Protein AF-A0A4W4F9M0-F1 (afdb_monomer_lite)

Structure (mmCIF, N/CA/C/O backbone):
data_AF-A0A4W4F9M0-F1
#
_entry.id   AF-A0A4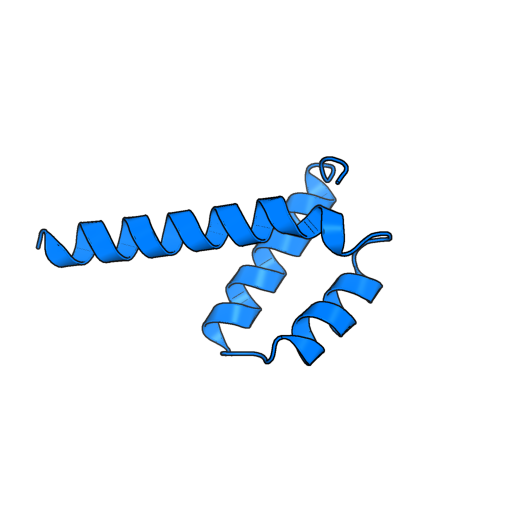W4F9M0-F1
#
loop_
_atom_site.group_PDB
_atom_site.id
_atom_site.type_symbol
_atom_site.label_atom_id
_atom_site.label_alt_id
_atom_site.label_comp_id
_atom_site.label_asym_id
_atom_site.label_entity_id
_atom_site.label_seq_id
_atom_site.pdbx_PDB_ins_code
_atom_site.Cartn_x
_atom_site.Cartn_y
_atom_site.Cartn_z
_atom_site.occupancy
_atom_site.B_iso_or_equiv
_atom_site.auth_seq_id
_atom_site.auth_comp_id
_atom_site.auth_asym_id
_atom_site.auth_atom_id
_atom_site.pdbx_PDB_model_num
ATOM 1 N N . CYS A 1 1 ? -0.654 9.361 -13.067 1.00 60.44 1 CYS A N 1
ATOM 2 C CA . CYS A 1 1 ? -0.662 7.938 -12.705 1.00 60.44 1 CYS A CA 1
ATOM 3 C C . CYS A 1 1 ? -1.450 7.173 -13.754 1.00 60.44 1 CYS A C 1
ATOM 5 O O . CYS A 1 1 ? -2.396 7.734 -14.305 1.00 60.44 1 CYS A O 1
ATOM 7 N N . GLN A 1 2 ? -1.019 5.964 -14.086 1.00 76.94 2 GLN A N 1
ATOM 8 C CA . GLN A 1 2 ? -1.791 4.989 -14.849 1.00 76.94 2 GLN A CA 1
ATOM 9 C C . GLN A 1 2 ? -2.363 3.949 -13.886 1.00 76.94 2 GLN A C 1
ATOM 11 O O . GLN A 1 2 ? -1.771 3.669 -12.847 1.00 76.94 2 GLN A O 1
ATOM 16 N N . ARG A 1 3 ? -3.523 3.382 -14.226 1.00 81.75 3 ARG A N 1
ATOM 17 C CA . ARG A 1 3 ? -4.113 2.310 -13.422 1.00 81.75 3 ARG A CA 1
ATOM 18 C C . ARG A 1 3 ? -3.237 1.069 -13.537 1.00 81.75 3 ARG A C 1
ATOM 20 O O . ARG A 1 3 ? -2.931 0.635 -14.648 1.00 81.75 3 ARG A O 1
ATOM 27 N N . LEU A 1 4 ? -2.878 0.490 -12.396 1.00 87.25 4 LEU A N 1
ATOM 28 C CA . LEU A 1 4 ? -2.218 -0.808 -12.364 1.00 87.25 4 LEU A CA 1
ATOM 29 C C . LEU A 1 4 ? -3.162 -1.873 -12.939 1.00 87.25 4 LEU A C 1
ATOM 31 O O . LEU A 1 4 ? -4.364 -1.875 -12.665 1.00 87.25 4 LEU A O 1
ATOM 35 N N . GLY A 1 5 ? -2.613 -2.791 -13.735 1.00 90.12 5 GLY A N 1
ATOM 36 C CA . GLY A 1 5 ? -3.331 -4.008 -14.107 1.00 90.12 5 GLY A CA 1
ATOM 37 C C . GLY A 1 5 ? -3.604 -4.866 -12.869 1.00 90.12 5 GLY A C 1
ATOM 38 O O . GLY A 1 5 ? -2.849 -4.808 -11.902 1.00 90.12 5 GLY A O 1
ATOM 39 N N . GLU A 1 6 ? -4.650 -5.689 -12.910 1.00 91.81 6 GLU A N 1
ATOM 40 C CA . GLU A 1 6 ? -5.154 -6.470 -11.766 1.00 91.81 6 GLU A CA 1
ATOM 41 C C . GLU A 1 6 ? -4.062 -7.233 -10.995 1.00 91.81 6 GLU A C 1
ATOM 43 O O . GLU A 1 6 ? -3.956 -7.115 -9.777 1.00 91.81 6 GLU A O 1
ATOM 48 N N . GLN A 1 7 ? -3.188 -7.960 -11.697 1.00 90.56 7 GLN A N 1
ATOM 49 C CA . GLN A 1 7 ? -2.116 -8.732 -11.054 1.00 90.56 7 GLN A CA 1
ATOM 50 C C . GLN A 1 7 ? -1.093 -7.847 -10.336 1.00 90.56 7 GLN A C 1
ATOM 52 O O . GLN A 1 7 ? -0.580 -8.210 -9.277 1.00 90.56 7 GLN A O 1
ATOM 57 N N . LEU A 1 8 ? -0.768 -6.697 -10.927 1.00 91.38 8 LEU A N 1
ATOM 58 C CA . LEU A 1 8 ? 0.209 -5.777 -10.361 1.00 91.38 8 LEU A CA 1
ATOM 59 C C . LEU A 1 8 ? -0.398 -4.998 -9.195 1.00 91.38 8 LEU A C 1
ATOM 61 O O . LEU A 1 8 ? 0.254 -4.837 -8.169 1.00 91.38 8 LEU A O 1
ATOM 65 N N . PHE A 1 9 ? -1.665 -4.607 -9.330 1.00 93.38 9 PHE A N 1
ATOM 66 C CA . PHE A 1 9 ? -2.463 -4.035 -8.257 1.00 93.38 9 PHE A CA 1
ATOM 67 C C . PHE A 1 9 ? -2.473 -4.952 -7.030 1.00 93.38 9 PHE A C 1
ATOM 69 O O . PHE A 1 9 ? -2.098 -4.506 -5.951 1.00 93.38 9 PHE A O 1
ATOM 76 N N . GLN A 1 10 ? -2.810 -6.237 -7.201 1.00 94.62 10 GLN A N 1
ATOM 77 C CA . GLN A 1 10 ? -2.870 -7.200 -6.096 1.00 94.62 10 GLN A CA 1
ATOM 78 C C . GLN A 1 10 ? -1.521 -7.336 -5.375 1.00 94.62 10 GLN A C 1
ATOM 80 O O . GLN A 1 10 ? -1.468 -7.287 -4.150 1.00 94.62 10 GLN A O 1
ATOM 85 N N . ARG A 1 11 ? -0.414 -7.441 -6.123 1.00 94.44 11 ARG A N 1
ATOM 86 C CA . ARG A 1 11 ? 0.935 -7.539 -5.537 1.00 94.44 11 ARG A CA 1
ATOM 87 C C . ARG A 1 11 ? 1.334 -6.289 -4.760 1.00 94.44 11 ARG A C 1
ATOM 89 O O . ARG A 1 11 ? 1.911 -6.400 -3.684 1.00 94.44 11 ARG A O 1
ATOM 96 N N . VAL A 1 12 ? 1.055 -5.107 -5.312 1.00 94.81 12 VAL A N 1
ATOM 97 C CA . VAL A 1 12 ? 1.336 -3.833 -4.635 1.00 94.81 12 VAL A CA 1
ATOM 98 C C . VAL A 1 12 ? 0.471 -3.698 -3.384 1.00 94.81 12 VAL A C 1
ATOM 100 O O . VAL A 1 12 ? 0.982 -3.286 -2.348 1.00 94.81 12 VAL A O 1
ATOM 103 N N . TYR A 1 13 ? -0.803 -4.089 -3.456 1.00 96.12 13 TYR A N 1
ATOM 104 C CA . TYR A 1 13 ? -1.723 -4.069 -2.321 1.00 96.12 13 TYR A CA 1
ATOM 105 C C . TYR A 1 13 ? -1.229 -4.960 -1.177 1.00 96.12 13 TYR A C 1
ATOM 107 O O . TYR A 1 13 ? -1.097 -4.485 -0.051 1.00 96.12 13 TYR A O 1
ATOM 115 N N . GLU A 1 14 ? -0.892 -6.221 -1.462 1.00 96.06 14 GLU A N 1
ATOM 116 C CA . GLU A 1 14 ? -0.352 -7.156 -0.465 1.00 96.06 14 GLU A CA 1
ATOM 117 C C . GLU A 1 14 ? 0.939 -6.623 0.162 1.00 96.06 14 GLU A C 1
ATOM 119 O O . GLU A 1 14 ? 1.052 -6.568 1.387 1.00 96.06 14 GLU A O 1
ATOM 124 N N . TYR A 1 15 ? 1.874 -6.149 -0.667 1.00 95.88 15 TYR A N 1
ATOM 125 C CA . TYR A 1 15 ? 3.131 -5.582 -0.187 1.00 95.88 15 TYR A CA 1
ATOM 126 C C . TYR A 1 15 ? 2.914 -4.376 0.738 1.00 95.88 15 TYR A C 1
ATOM 128 O O . TYR A 1 15 ? 3.447 -4.348 1.846 1.00 95.88 15 TYR A O 1
ATOM 136 N N . LEU A 1 16 ? 2.124 -3.384 0.312 1.00 96.00 16 LEU A N 1
ATOM 137 C CA . LEU A 1 16 ? 1.891 -2.170 1.098 1.00 96.00 16 LEU A CA 1
ATOM 138 C C . LEU A 1 16 ? 1.139 -2.462 2.399 1.00 96.00 16 LEU A C 1
ATOM 140 O O . LEU A 1 16 ? 1.448 -1.868 3.433 1.00 96.00 16 LEU A O 1
ATOM 144 N N . LYS A 1 17 ? 0.196 -3.409 2.374 1.00 96.31 17 LYS A N 1
ATOM 145 C CA . LYS A 1 17 ? -0.523 -3.853 3.571 1.00 96.31 17 LYS A CA 1
ATOM 146 C C . LYS A 1 17 ? 0.424 -4.473 4.599 1.00 96.31 17 LYS A C 1
ATOM 148 O O . LYS A 1 17 ? 0.358 -4.129 5.778 1.00 96.31 17 LYS A O 1
ATOM 153 N N . GLU A 1 18 ? 1.341 -5.337 4.163 1.00 96.12 18 GLU A N 1
ATOM 154 C CA . GLU A 1 18 ? 2.377 -5.903 5.035 1.00 96.12 18 GLU A CA 1
ATOM 155 C C . GLU A 1 18 ? 3.361 -4.840 5.541 1.00 96.12 18 GLU A C 1
ATOM 157 O O . GLU A 1 18 ? 3.705 -4.833 6.725 1.00 96.12 18 GLU A O 1
ATOM 162 N N . ALA A 1 19 ? 3.799 -3.925 4.673 1.00 95.62 19 ALA A N 1
ATOM 163 C CA . ALA A 1 19 ? 4.739 -2.863 5.028 1.00 95.62 19 ALA A CA 1
ATOM 164 C C . ALA A 1 19 ? 4.179 -1.952 6.135 1.00 95.62 19 ALA A C 1
ATOM 166 O O . ALA A 1 19 ? 4.898 -1.602 7.073 1.00 95.62 19 ALA A O 1
ATOM 167 N N . ARG A 1 20 ? 2.877 -1.636 6.081 1.00 94.31 20 ARG A N 1
ATOM 168 C CA . ARG A 1 20 ? 2.167 -0.870 7.120 1.00 94.31 20 ARG A CA 1
ATOM 169 C C . ARG A 1 20 ? 2.111 -1.614 8.453 1.00 94.31 20 ARG A C 1
ATOM 171 O O . ARG A 1 20 ? 2.427 -1.026 9.483 1.00 94.31 20 ARG A O 1
ATOM 178 N N . GLN A 1 21 ? 1.807 -2.915 8.438 1.00 93.12 21 GLN A N 1
ATOM 179 C CA . GLN A 1 21 ? 1.822 -3.757 9.647 1.00 93.12 21 GLN A CA 1
ATOM 180 C C . GLN A 1 21 ? 3.213 -3.855 10.286 1.00 93.12 21 GLN A C 1
ATOM 182 O O . GLN A 1 21 ? 3.336 -3.965 11.504 1.00 93.12 21 GLN A O 1
ATOM 187 N N . ARG A 1 22 ? 4.267 -3.824 9.465 1.00 95.50 22 ARG A N 1
ATOM 188 C CA . ARG A 1 22 ? 5.667 -3.840 9.914 1.00 95.50 22 ARG A CA 1
ATOM 189 C C . ARG A 1 22 ? 6.211 -2.456 10.269 1.00 95.50 22 ARG A C 1
ATOM 191 O O . ARG A 1 22 ? 7.344 -2.379 10.736 1.00 95.50 22 ARG A O 1
ATOM 198 N N . HIS A 1 23 ? 5.434 -1.391 10.059 1.00 93.25 23 HIS A N 1
ATOM 199 C CA . HIS A 1 23 ? 5.875 -0.002 10.197 1.00 93.25 23 HIS A CA 1
ATOM 200 C C . HIS A 1 23 ? 7.172 0.288 9.420 1.00 93.25 23 HIS A C 1
ATOM 202 O O . HIS A 1 23 ? 8.089 0.932 9.935 1.00 93.25 23 HIS A O 1
ATO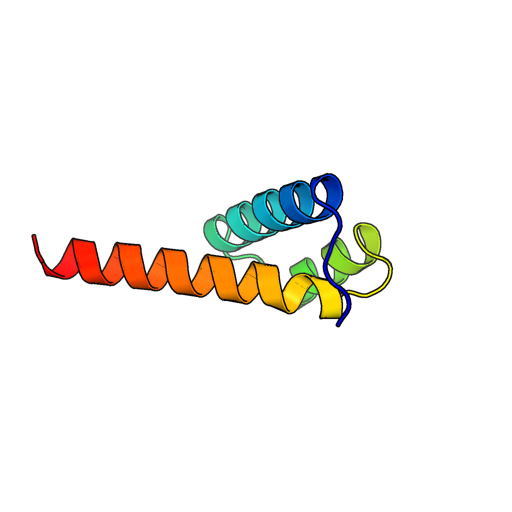M 208 N N . GLU A 1 24 ? 7.272 -0.222 8.188 1.00 94.25 24 GLU A N 1
ATOM 209 C CA . GLU A 1 24 ? 8.416 0.071 7.321 1.00 94.25 24 GLU A CA 1
ATOM 210 C C . GLU A 1 24 ? 8.513 1.574 7.022 1.00 94.25 24 GLU A C 1
ATOM 212 O O . GLU A 1 24 ? 7.509 2.283 6.937 1.00 94.25 24 GLU A O 1
ATOM 217 N N . SER A 1 25 ? 9.742 2.073 6.861 1.00 93.19 25 SER A N 1
ATOM 218 C CA . SER A 1 25 ? 9.968 3.473 6.511 1.00 93.19 25 SER A CA 1
ATOM 219 C C . SER A 1 25 ? 9.566 3.762 5.065 1.00 93.19 25 SER A C 1
ATOM 221 O O . SER A 1 25 ? 9.693 2.910 4.183 1.00 93.19 25 SER A O 1
ATOM 223 N N . GLU A 1 26 ? 9.156 5.003 4.807 1.00 90.00 26 GLU A N 1
ATOM 224 C CA . GLU A 1 26 ? 8.796 5.478 3.467 1.00 90.00 26 GLU A CA 1
ATOM 225 C C . GLU A 1 26 ? 9.919 5.231 2.444 1.00 90.00 26 GLU A C 1
ATOM 227 O O . GLU A 1 26 ? 9.661 4.720 1.356 1.00 90.00 26 GLU A O 1
ATOM 232 N N . ASP A 1 27 ? 11.179 5.472 2.823 1.00 92.19 27 ASP A N 1
ATOM 233 C CA . ASP A 1 27 ? 12.342 5.212 1.966 1.00 92.19 27 ASP A CA 1
ATOM 234 C C . ASP A 1 27 ? 12.461 3.731 1.555 1.00 92.19 27 ASP A C 1
ATOM 236 O O . ASP A 1 27 ? 12.767 3.426 0.398 1.00 92.19 27 ASP A O 1
ATOM 240 N N . SER A 1 28 ? 12.196 2.799 2.484 1.00 92.38 28 SER A N 1
ATOM 241 C CA . SER A 1 28 ? 12.203 1.351 2.205 1.00 92.38 28 SER A CA 1
ATOM 242 C C . SER A 1 28 ? 11.091 0.986 1.225 1.00 92.38 28 SER A C 1
ATOM 244 O O . SER A 1 28 ? 11.330 0.285 0.236 1.00 92.38 28 SER A O 1
ATOM 246 N N . ILE A 1 29 ? 9.895 1.530 1.462 1.00 92.62 29 ILE A N 1
ATOM 247 C CA . ILE A 1 29 ? 8.705 1.299 0.642 1.00 92.62 29 ILE A CA 1
ATOM 248 C C . ILE A 1 29 ? 8.928 1.815 -0.780 1.00 92.62 29 ILE A C 1
ATOM 250 O O . ILE A 1 29 ? 8.729 1.071 -1.739 1.00 92.62 29 ILE A O 1
ATOM 254 N N . ILE A 1 30 ? 9.418 3.046 -0.947 1.00 90.38 30 ILE A N 1
ATOM 255 C CA . ILE A 1 30 ? 9.702 3.627 -2.267 1.00 90.38 30 ILE A CA 1
ATOM 256 C C . ILE A 1 30 ? 10.749 2.786 -3.016 1.00 90.38 30 ILE A C 1
ATOM 258 O O . ILE A 1 30 ? 10.5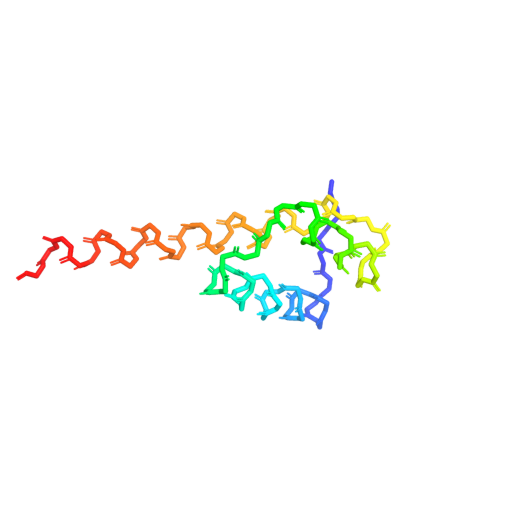66 2.480 -4.199 1.00 90.38 30 ILE A O 1
ATOM 262 N N . ALA A 1 31 ? 11.817 2.351 -2.337 1.00 90.94 31 ALA A N 1
ATOM 263 C CA . ALA A 1 31 ? 12.858 1.512 -2.935 1.00 90.94 31 ALA A CA 1
ATOM 264 C C . ALA A 1 31 ? 12.361 0.103 -3.320 1.00 90.94 31 ALA A C 1
ATOM 266 O O . ALA A 1 31 ? 12.846 -0.499 -4.285 1.00 90.94 31 ALA A O 1
ATOM 267 N N . ALA A 1 32 ? 11.415 -0.464 -2.573 1.00 91.25 32 ALA A N 1
ATOM 268 C CA . ALA A 1 32 ? 10.776 -1.732 -2.911 1.00 91.25 32 ALA A CA 1
ATOM 269 C C . ALA A 1 32 ? 9.786 -1.581 -4.075 1.00 91.25 32 ALA A C 1
ATOM 271 O O . ALA A 1 32 ? 9.846 -2.359 -5.028 1.00 91.25 32 ALA A O 1
ATOM 272 N N . LEU A 1 33 ? 8.944 -0.544 -4.060 1.00 90.62 33 LEU A N 1
ATOM 273 C CA . LEU A 1 33 ? 7.994 -0.261 -5.138 1.00 90.62 33 LEU A CA 1
ATOM 274 C C . LEU A 1 33 ? 8.700 0.001 -6.469 1.00 90.62 33 LEU A C 1
ATOM 276 O O . LEU A 1 33 ? 8.253 -0.509 -7.492 1.00 90.62 33 LEU A O 1
ATOM 280 N N . GLY A 1 34 ? 9.841 0.697 -6.463 1.00 88.06 34 GLY A N 1
ATOM 281 C CA . GLY A 1 34 ? 10.656 0.901 -7.667 1.00 88.06 34 GLY A CA 1
ATOM 282 C C . GLY A 1 34 ? 11.188 -0.390 -8.307 1.00 88.06 34 GLY A C 1
ATOM 283 O O . GLY A 1 34 ? 11.620 -0.366 -9.455 1.00 88.06 34 GLY A O 1
ATOM 284 N N . ARG A 1 35 ? 11.148 -1.525 -7.592 1.00 88.56 35 ARG A N 1
ATOM 285 C CA . ARG A 1 35 ? 11.470 -2.860 -8.130 1.00 88.56 35 ARG A CA 1
ATOM 286 C C . ARG A 1 35 ? 10.239 -3.628 -8.617 1.00 88.56 35 ARG A C 1
ATOM 288 O O . ARG A 1 35 ? 10.394 -4.606 -9.342 1.00 88.56 35 ARG A O 1
ATOM 295 N N . LEU A 1 36 ? 9.041 -3.215 -8.205 1.00 84.06 36 LEU A N 1
ATOM 296 C CA . LEU A 1 36 ? 7.774 -3.877 -8.523 1.00 84.06 36 LEU A CA 1
ATOM 297 C C . LEU A 1 36 ? 7.036 -3.201 -9.680 1.00 84.06 36 LEU A C 1
ATOM 299 O O . LEU A 1 36 ? 6.400 -3.892 -10.471 1.00 84.06 36 LEU A O 1
ATOM 303 N N . VAL A 1 37 ? 7.123 -1.874 -9.785 1.00 85.56 37 VAL A N 1
ATOM 304 C CA . VAL A 1 37 ? 6.430 -1.077 -10.801 1.00 85.56 37 VAL A CA 1
ATOM 305 C C . VAL A 1 37 ? 7.406 -0.159 -11.533 1.00 85.56 37 VAL A C 1
ATOM 307 O O . VAL A 1 37 ? 8.341 0.372 -10.940 1.00 85.56 37 VAL A O 1
ATOM 310 N N . GLU A 1 38 ? 7.161 0.086 -12.821 1.00 83.31 38 GLU A N 1
ATOM 311 C CA . GLU A 1 38 ? 7.972 1.024 -13.615 1.00 83.31 38 GLU A CA 1
ATOM 312 C C . GLU A 1 38 ? 7.842 2.471 -13.115 1.00 83.31 38 GLU A C 1
ATOM 314 O O . GLU A 1 38 ? 8.764 3.277 -13.248 1.00 83.31 38 GLU A O 1
ATOM 319 N N . ARG A 1 39 ? 6.688 2.815 -12.528 1.00 84.75 39 ARG A N 1
ATOM 320 C CA . ARG A 1 39 ? 6.381 4.150 -12.011 1.00 84.75 39 ARG A CA 1
ATOM 321 C C . ARG A 1 39 ? 5.774 4.042 -10.610 1.00 84.75 39 ARG A C 1
ATOM 323 O O . ARG A 1 39 ? 4.580 3.780 -10.497 1.00 84.75 39 ARG A O 1
ATOM 330 N N . PRO A 1 40 ? 6.537 4.318 -9.537 1.00 82.88 40 PRO A N 1
ATOM 331 C CA . PRO A 1 40 ? 6.034 4.263 -8.158 1.00 82.88 40 PRO A CA 1
ATOM 332 C C . PRO A 1 40 ? 4.785 5.118 -7.904 1.00 82.88 40 PRO A C 1
ATOM 334 O O . PRO A 1 40 ? 3.952 4.767 -7.077 1.00 82.88 40 PRO A O 1
ATOM 337 N N . ALA A 1 41 ? 4.610 6.209 -8.659 1.00 84.81 41 ALA A N 1
ATOM 338 C CA . ALA A 1 41 ? 3.413 7.048 -8.596 1.00 84.81 41 ALA A CA 1
ATOM 339 C C . ALA A 1 41 ? 2.111 6.285 -8.917 1.00 84.81 41 ALA A C 1
ATOM 341 O O . ALA A 1 41 ? 1.046 6.679 -8.448 1.00 84.81 41 ALA A O 1
ATOM 342 N N . ASP A 1 42 ? 2.173 5.194 -9.683 1.00 87.06 42 ASP A N 1
ATOM 343 C CA . ASP A 1 42 ? 1.003 4.374 -10.018 1.00 87.06 42 ASP A CA 1
ATOM 344 C C . ASP A 1 42 ? 0.517 3.535 -8.818 1.00 87.06 42 ASP A C 1
ATOM 346 O O . ASP A 1 42 ? -0.624 3.082 -8.803 1.00 87.06 42 ASP A O 1
ATOM 350 N N . CYS A 1 43 ? 1.330 3.405 -7.762 1.00 91.81 43 CYS A N 1
ATOM 351 C CA . CYS A 1 43 ? 0.937 2.782 -6.495 1.00 91.81 43 CYS A CA 1
ATOM 352 C C . CYS A 1 43 ? 0.120 3.712 -5.585 1.00 91.81 43 CYS A C 1
ATOM 354 O O . CYS A 1 43 ? -0.438 3.247 -4.595 1.00 91.81 43 CYS A O 1
ATOM 356 N N . PHE A 1 44 ? 0.034 5.010 -5.896 1.00 90.50 44 PHE A N 1
ATOM 357 C CA . PHE A 1 44 ? -0.629 5.996 -5.037 1.00 90.50 44 PHE A CA 1
ATOM 358 C C . PHE A 1 44 ? -2.108 5.675 -4.789 1.00 90.50 44 PHE A C 1
ATOM 360 O O . PHE A 1 44 ? -2.586 5.794 -3.667 1.00 90.50 44 PHE A O 1
ATOM 367 N N . GLU A 1 45 ? -2.831 5.216 -5.814 1.00 90.81 45 GLU A N 1
ATOM 368 C CA . GLU A 1 45 ? -4.240 4.821 -5.666 1.00 90.81 45 GLU A CA 1
ATOM 369 C C . GLU A 1 45 ? -4.399 3.599 -4.743 1.00 90.81 45 GLU A C 1
ATOM 371 O O . GLU A 1 45 ? -5.386 3.498 -4.017 1.00 90.81 45 GLU A O 1
ATOM 376 N N . VAL A 1 46 ? -3.415 2.692 -4.732 1.00 94.31 46 VAL A N 1
ATOM 377 C CA . VAL A 1 46 ? -3.394 1.521 -3.839 1.00 94.31 46 VAL A CA 1
ATOM 378 C C . VAL A 1 46 ? -3.133 1.948 -2.397 1.00 94.31 46 VAL A C 1
ATOM 380 O O . VAL A 1 46 ? -3.789 1.464 -1.477 1.00 94.31 46 VAL A O 1
ATO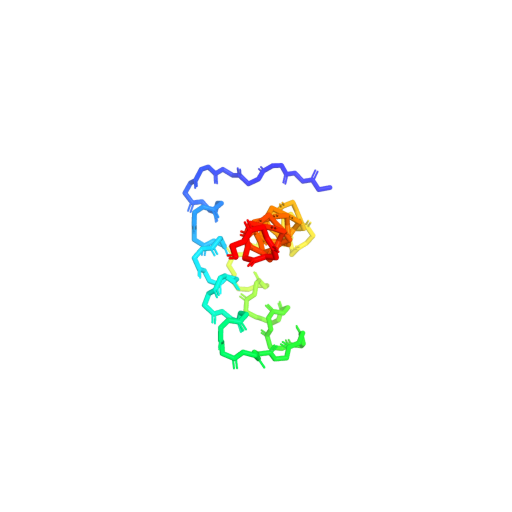M 383 N N . ASP A 1 47 ? -2.208 2.887 -2.200 1.00 93.38 47 ASP A N 1
ATOM 384 C CA . ASP A 1 47 ? -1.917 3.448 -0.883 1.00 93.38 47 ASP A CA 1
ATOM 385 C C . ASP A 1 47 ? -3.123 4.206 -0.299 1.00 93.38 47 ASP A C 1
ATOM 387 O O . ASP A 1 47 ? -3.481 4.015 0.866 1.00 93.38 47 ASP A O 1
ATOM 391 N N . GLN A 1 48 ? -3.822 4.991 -1.129 1.00 94.44 48 GLN A N 1
ATOM 392 C CA . GLN A 1 48 ? -5.069 5.648 -0.731 1.00 94.44 48 GLN A CA 1
ATOM 393 C C . GLN A 1 48 ? -6.167 4.649 -0.359 1.00 94.44 48 GLN A C 1
ATOM 395 O O . GLN A 1 48 ? -6.881 4.874 0.619 1.00 94.44 48 GLN A O 1
ATOM 400 N N . LEU A 1 49 ? -6.309 3.552 -1.111 1.00 95.81 49 LEU A N 1
ATOM 401 C CA . LEU A 1 49 ? -7.272 2.502 -0.782 1.00 95.81 49 LEU A CA 1
ATOM 402 C C . LEU A 1 49 ? -7.007 1.931 0.617 1.00 95.81 49 LEU A C 1
ATOM 404 O O . LEU A 1 49 ? -7.925 1.890 1.431 1.00 95.81 49 LEU A O 1
ATOM 408 N N . LEU A 1 50 ? -5.758 1.559 0.912 1.00 96.62 50 LEU A N 1
ATOM 409 C CA . LEU A 1 50 ? -5.366 1.036 2.225 1.00 96.62 50 LEU A CA 1
ATOM 410 C C . LEU A 1 50 ? -5.617 2.048 3.347 1.00 96.62 50 LEU A C 1
ATOM 412 O O . LEU A 1 50 ? -6.123 1.683 4.404 1.00 96.62 50 LEU A O 1
ATOM 416 N N . TYR A 1 51 ? -5.332 3.331 3.108 1.00 95.44 51 TYR A N 1
ATOM 417 C CA . TYR A 1 51 ? -5.665 4.388 4.063 1.00 95.44 51 TYR A CA 1
ATOM 418 C C . TYR A 1 51 ? -7.173 4.451 4.356 1.00 95.44 51 TYR A C 1
ATOM 420 O O . TYR A 1 51 ? -7.576 4.557 5.512 1.00 95.44 51 TYR A O 1
ATOM 4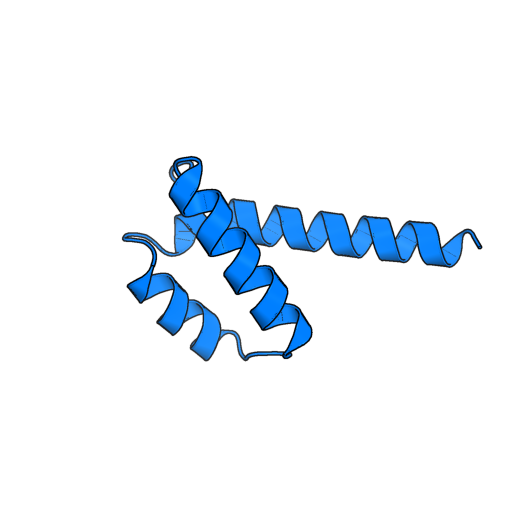28 N N . TYR A 1 52 ? -8.030 4.366 3.335 1.00 96.56 52 TYR A N 1
ATOM 429 C CA . TYR A 1 52 ? -9.478 4.364 3.552 1.00 96.56 52 TYR A CA 1
ATOM 430 C C . TYR A 1 52 ? -9.976 3.107 4.271 1.00 96.56 52 TYR A C 1
ATOM 432 O O . TYR A 1 52 ? -10.888 3.218 5.090 1.00 96.56 52 TYR A O 1
ATOM 440 N N . GLU A 1 53 ? -9.385 1.940 4.003 1.00 96.00 53 GLU A N 1
ATOM 441 C CA . GLU A 1 53 ? -9.675 0.700 4.734 1.00 96.00 53 GLU A CA 1
ATOM 442 C C . GLU A 1 53 ? -9.353 0.851 6.226 1.00 96.00 53 GLU A C 1
ATOM 444 O O . GLU A 1 53 ? -10.219 0.598 7.061 1.00 96.00 53 GLU A O 1
ATOM 449 N N . GLU A 1 54 ? -8.168 1.363 6.569 1.00 94.81 54 GLU A N 1
ATOM 450 C CA . GLU A 1 54 ? -7.771 1.626 7.960 1.00 94.81 54 GLU A CA 1
ATOM 451 C C . GLU A 1 54 ? -8.701 2.629 8.649 1.00 94.81 54 GLU A C 1
ATOM 453 O O . GLU A 1 54 ? -9.119 2.421 9.789 1.00 94.81 54 GLU A O 1
ATOM 458 N N . GLN A 1 55 ? -9.070 3.711 7.957 1.00 95.81 55 GLN A N 1
ATOM 459 C CA . GLN A 1 55 ? -9.995 4.709 8.495 1.00 95.81 55 GLN A CA 1
ATOM 460 C C . GLN A 1 55 ? -11.392 4.123 8.722 1.00 95.81 55 GLN A C 1
ATOM 462 O O . GLN A 1 55 ? -12.045 4.455 9.714 1.00 95.81 55 GLN A O 1
ATOM 467 N N . LEU A 1 56 ? -11.856 3.247 7.827 1.00 95.88 56 LEU A N 1
ATOM 468 C CA . LEU A 1 56 ? -13.129 2.551 7.978 1.00 95.88 56 LEU A CA 1
ATOM 469 C C . LEU A 1 56 ? -13.087 1.575 9.160 1.00 95.88 56 LEU A C 1
ATOM 471 O O . LEU A 1 56 ? -14.015 1.570 9.969 1.00 95.88 56 LEU A O 1
ATOM 475 N N . GLU A 1 57 ? -12.017 0.791 9.290 1.00 93.94 57 GLU A N 1
ATOM 476 C CA . GLU A 1 57 ? -11.801 -0.117 10.420 1.00 93.94 57 GLU A CA 1
ATOM 477 C C . GLU A 1 57 ? -11.754 0.649 11.751 1.00 93.94 57 GLU A C 1
ATOM 479 O O . GLU A 1 57 ? -12.441 0.278 12.707 1.00 93.94 57 GLU A O 1
ATOM 484 N N . ALA A 1 58 ? -11.026 1.768 11.804 1.00 93.38 58 ALA A N 1
ATOM 485 C CA . ALA A 1 58 ? -10.957 2.635 12.977 1.00 93.38 58 ALA A CA 1
ATOM 486 C C . ALA A 1 58 ? -12.328 3.235 13.330 1.00 93.38 58 ALA A C 1
ATOM 488 O O . ALA A 1 58 ? -12.737 3.212 14.492 1.00 93.38 58 ALA A O 1
ATOM 489 N N . ALA A 1 59 ? -13.078 3.723 12.337 1.00 93.69 59 ALA A N 1
ATOM 490 C CA . ALA A 1 59 ? -14.423 4.258 12.546 1.00 93.69 59 ALA A CA 1
ATOM 491 C C . ALA A 1 59 ? -15.395 3.191 13.079 1.00 93.69 59 ALA A C 1
ATOM 493 O O . ALA A 1 59 ? -16.198 3.468 13.970 1.00 93.69 59 ALA A O 1
ATOM 494 N N . GLN A 1 60 ? -15.303 1.959 12.574 1.00 92.75 60 GLN A N 1
ATOM 495 C CA . GLN A 1 60 ? -16.105 0.832 13.055 1.00 92.75 60 GLN A CA 1
ATOM 496 C C . GLN A 1 60 ? -15.709 0.386 14.466 1.00 92.75 60 GLN A C 1
ATOM 498 O O . GLN A 1 60 ? -16.571 -0.056 15.226 1.00 92.75 60 GLN A O 1
ATOM 503 N N . ALA A 1 61 ? -14.432 0.504 14.834 1.00 84.69 61 ALA A N 1
ATOM 504 C CA . ALA A 1 61 ? -13.961 0.205 16.182 1.00 84.69 61 ALA A CA 1
ATOM 505 C C . ALA A 1 61 ? -14.470 1.217 17.225 1.00 84.69 61 ALA A C 1
ATOM 507 O O . ALA A 1 61 ? -14.738 0.822 18.353 1.00 84.69 61 ALA A O 1
ATOM 508 N N . ILE A 1 62 ? -14.658 2.488 16.848 1.00 74.00 62 ILE A N 1
ATOM 509 C CA . ILE A 1 62 ? -15.206 3.547 17.723 1.00 74.00 62 ILE A CA 1
ATOM 510 C C . ILE A 1 62 ? -16.712 3.354 17.995 1.00 74.00 62 ILE A C 1
ATOM 512 O O . ILE A 1 62 ? -17.226 3.822 19.007 1.00 74.00 62 ILE A O 1
ATOM 516 N N . GLY A 1 63 ? -17.429 2.672 17.097 1.00 63.25 63 GLY A N 1
ATOM 517 C CA . GLY A 1 63 ? -18.862 2.388 17.231 1.00 63.25 63 GLY A CA 1
ATOM 518 C C . GLY A 1 63 ? -19.218 1.146 18.060 1.00 63.25 63 GLY A C 1
ATOM 519 O O . GLY A 1 63 ? -20.399 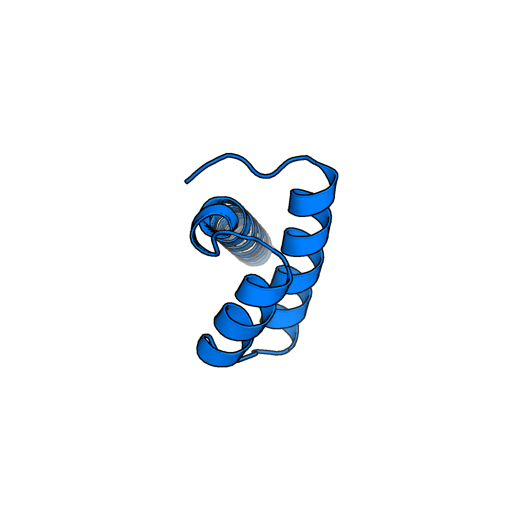0.797 18.108 1.00 63.25 63 GLY A O 1
ATOM 520 N N . LYS A 1 64 ? -18.234 0.460 18.657 1.00 53.53 64 LYS A N 1
ATOM 521 C CA . LYS A 1 64 ? -18.412 -0.715 19.530 1.00 53.53 64 LYS A CA 1
ATOM 522 C C . LYS A 1 64 ? -18.206 -0.349 20.994 1.00 53.53 64 LYS A C 1
ATOM 524 O O . LYS A 1 64 ? -18.921 -0.951 21.825 1.00 53.53 64 LYS A O 1
#

Radius of gyration: 12.78 Å; chains: 1; bounding box: 32×17×34 Å

Secondary structure (DSSP, 8-state):
-PPPPHHHHHHHHHHHHHHHHTT--HHHHHHHHHHH-S-GGGGHHHHHHHHHHHHHHHHHHHT-

Sequence (64 aa):
CQRLGEQLFQRVYEYLKEARQRHESEDSIIAALGRLVERPADCFEVDQLLYYEEQLEAAQAIGK

pLDDT: mean 89.91, std 8.39, range [53.53, 96.62]

Organism: Electrophorus electricus (NCBI:txid8005)

Foldseek 3Di:
DDADDPVLLVVLLVVVVVCVVVVPDPVVNQVVCVVSDVDSVNCVVSVVVVVVVVVVVVVVVVVD